Protein AF-A0AAV5T482-F1 (afdb_monomer_lite)

Organism: NCBI:txid358040

Foldseek 3Di:
DPPPPPVLVPDPVLQVVQLVVLVVVQVVQVPDPPDPDHDDDDPCSSGDPVRCCVVPNDDDDPDDDPDDDDDDPPDDDDPDDDPVPDPDDD

Structure (mmCIF, N/CA/C/O backbone):
data_AF-A0AAV5T482-F1
#
_entry.id   AF-A0AAV5T482-F1
#
loop_
_atom_site.group_PDB
_atom_site.id
_atom_site.type_symbol
_atom_site.label_atom_id
_atom_site.label_alt_id
_atom_site.label_comp_id
_atom_site.label_asym_id
_atom_site.label_entity_id
_atom_site.label_seq_id
_atom_site.pdbx_PDB_ins_code
_atom_site.Cartn_x
_atom_site.Cartn_y
_atom_site.Cartn_z
_atom_site.occupancy
_atom_site.B_iso_or_equiv
_atom_site.auth_seq_id
_atom_site.auth_comp_id
_atom_site.auth_asym_id
_atom_site.auth_atom_id
_atom_site.pdbx_PDB_model_num
ATOM 1 N N . LEU A 1 1 ? 7.620 12.437 33.697 1.00 40.12 1 LEU A N 1
ATOM 2 C CA . LEU A 1 1 ? 7.431 12.545 32.227 1.00 40.12 1 LEU A CA 1
ATOM 3 C C . LEU A 1 1 ? 7.323 11.155 31.565 1.00 40.12 1 LEU A C 1
ATOM 5 O O . LEU A 1 1 ? 7.918 10.930 30.524 1.00 40.12 1 LEU A O 1
ATOM 9 N N . LEU A 1 2 ? 6.567 10.210 32.148 1.00 40.88 2 LEU A N 1
ATOM 10 C CA . LEU A 1 2 ? 6.478 8.811 31.672 1.00 40.88 2 LEU A CA 1
ATOM 11 C C . LEU A 1 2 ? 5.028 8.292 31.570 1.00 40.88 2 LEU A C 1
ATOM 13 O O . LEU A 1 2 ? 4.795 7.095 31.664 1.00 40.88 2 LEU A O 1
ATOM 17 N N . SER A 1 3 ? 4.032 9.166 31.399 1.00 42.28 3 SER A N 1
ATOM 18 C CA . SER A 1 3 ? 2.616 8.769 31.511 1.00 42.28 3 SER A CA 1
ATOM 19 C C . SER A 1 3 ? 1.822 8.707 30.201 1.00 42.28 3 SER A C 1
ATOM 21 O O . SER A 1 3 ? 0.686 8.254 30.233 1.00 42.28 3 SER A O 1
ATOM 23 N N . SER A 1 4 ? 2.373 9.102 29.050 1.00 42.00 4 SER A N 1
ATOM 24 C CA . SER A 1 4 ? 1.623 9.105 27.776 1.00 42.00 4 SER A CA 1
ATOM 25 C C . SER A 1 4 ? 2.017 8.001 26.787 1.00 42.00 4 SER A C 1
ATOM 27 O O . SER A 1 4 ? 1.279 7.740 25.847 1.00 42.00 4 SER A O 1
ATOM 29 N N . LEU A 1 5 ? 3.148 7.321 26.996 1.00 44.91 5 LEU A N 1
ATOM 30 C CA . LEU A 1 5 ? 3.742 6.402 26.009 1.00 44.91 5 LEU A CA 1
ATOM 31 C C . LEU A 1 5 ? 3.278 4.938 26.123 1.00 44.91 5 LEU A C 1
ATOM 33 O O . LEU A 1 5 ? 3.590 4.139 25.250 1.00 44.91 5 LEU A O 1
ATOM 37 N N . ALA A 1 6 ? 2.524 4.582 27.167 1.00 44.94 6 ALA A N 1
ATOM 38 C CA . ALA A 1 6 ? 2.059 3.208 27.401 1.00 44.94 6 ALA A CA 1
ATOM 39 C C . ALA A 1 6 ? 0.571 2.976 27.061 1.00 44.94 6 ALA A C 1
ATOM 41 O O . ALA A 1 6 ? 0.079 1.859 27.198 1.00 44.94 6 ALA A O 1
ATOM 42 N N . LEU A 1 7 ? -0.165 4.012 26.638 1.00 47.50 7 LEU A N 1
ATOM 43 C CA . LEU A 1 7 ? -1.634 3.968 26.546 1.00 47.50 7 LEU A CA 1
ATOM 44 C C . LEU A 1 7 ? -2.196 3.656 25.151 1.00 47.50 7 LEU A C 1
ATOM 46 O O . LEU A 1 7 ? -3.368 3.298 25.060 1.00 47.50 7 LEU A O 1
ATOM 50 N N . GLY A 1 8 ? -1.391 3.739 24.085 1.00 49.16 8 GLY A N 1
ATOM 51 C CA . GLY A 1 8 ? -1.863 3.493 22.712 1.00 49.16 8 GLY A CA 1
ATOM 52 C C . GLY A 1 8 ? -2.352 2.057 22.489 1.00 49.16 8 GLY A C 1
ATOM 53 O O . GLY A 1 8 ? -3.403 1.829 21.898 1.00 49.16 8 GLY A O 1
ATOM 54 N N . ASN A 1 9 ? -1.680 1.081 23.108 1.00 53.81 9 ASN A N 1
ATOM 55 C CA . ASN A 1 9 ? -1.957 -0.337 22.875 1.00 53.81 9 ASN A CA 1
ATOM 56 C C . ASN A 1 9 ? -2.950 -0.980 23.869 1.00 53.81 9 ASN A C 1
ATOM 58 O O . ASN A 1 9 ? -3.392 -2.108 23.642 1.00 53.81 9 ASN A O 1
ATOM 62 N N . ALA A 1 10 ? -3.312 -0.279 24.952 1.00 58.72 10 ALA A N 1
ATOM 63 C CA . ALA A 1 10 ? -4.110 -0.820 26.061 1.00 58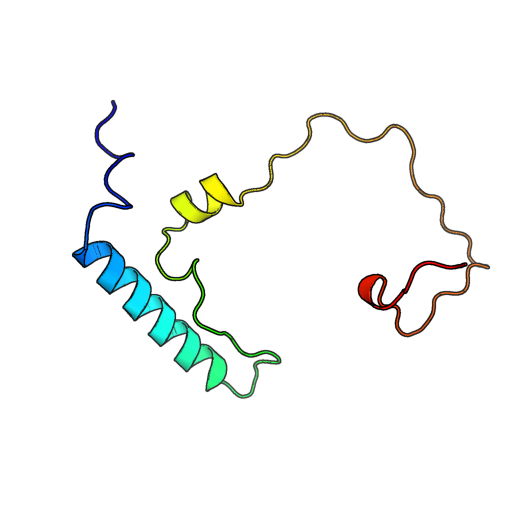.72 10 ALA A CA 1
ATOM 64 C C . ALA A 1 10 ? -5.557 -0.290 26.134 1.00 58.72 10 ALA A C 1
ATOM 66 O O . ALA A 1 10 ? -6.341 -0.794 26.937 1.00 58.72 10 ALA A O 1
ATOM 67 N N . ASN A 1 11 ? -5.934 0.706 25.320 1.00 79.31 11 ASN A N 1
ATOM 68 C CA . ASN A 1 11 ? -7.287 1.265 25.329 1.00 79.31 11 ASN A CA 1
ATOM 69 C C . ASN A 1 11 ? -8.170 0.630 24.229 1.00 79.31 11 ASN A C 1
ATOM 71 O O . ASN A 1 11 ? -8.014 0.972 23.052 1.00 79.31 11 ASN A O 1
ATOM 75 N N . PRO A 1 12 ? -9.128 -0.252 24.577 1.00 82.19 12 PRO A N 1
ATOM 76 C CA . PRO A 1 12 ? -9.985 -0.914 23.592 1.00 82.19 12 PRO A CA 1
ATOM 77 C C . PRO A 1 12 ? -10.896 0.058 22.827 1.00 82.19 12 PRO A C 1
ATOM 79 O O . PRO A 1 12 ? -11.207 -0.194 21.665 1.00 82.19 12 PRO A O 1
ATOM 82 N N . LEU A 1 13 ? -11.287 1.188 23.430 1.00 88.44 13 LEU A N 1
ATOM 83 C CA . LEU A 1 13 ? -12.105 2.200 22.753 1.00 88.44 13 LEU A CA 1
ATOM 84 C C . LEU A 1 13 ? -11.307 2.933 21.674 1.00 88.44 13 LEU A C 1
ATOM 86 O O . LEU A 1 13 ? -11.823 3.165 20.586 1.00 88.44 13 LEU A O 1
ATOM 90 N N . LEU A 1 14 ? -10.037 3.247 21.946 1.00 87.69 14 LEU A N 1
ATOM 91 C CA . LEU A 1 14 ? -9.159 3.867 20.953 1.00 87.69 14 LEU A CA 1
ATOM 92 C C . LEU A 1 14 ? -8.953 2.938 19.749 1.00 87.69 14 LEU A C 1
ATOM 94 O O . LEU A 1 14 ? -9.099 3.378 18.611 1.00 87.69 14 LEU A O 1
ATOM 98 N N . LYS A 1 15 ? -8.703 1.644 19.990 1.00 85.69 15 LYS A N 1
ATOM 99 C CA . LYS A 1 15 ? -8.595 0.651 18.909 1.00 85.69 15 LYS A CA 1
ATOM 100 C C . LYS A 1 15 ? -9.875 0.554 18.084 1.00 85.69 15 LYS A C 1
ATOM 102 O O . LYS A 1 15 ? -9.807 0.521 16.858 1.00 85.69 15 LYS A O 1
ATOM 107 N N . LEU A 1 16 ? -11.043 0.552 18.725 1.00 90.94 16 LEU A N 1
ATOM 108 C CA . LEU A 1 16 ? -12.316 0.538 18.004 1.00 90.94 16 LEU A CA 1
ATOM 109 C C . LEU A 1 16 ? -12.477 1.773 17.103 1.00 90.94 16 LEU A C 1
ATOM 111 O O . LEU A 1 16 ? -12.892 1.640 15.953 1.00 90.94 16 LEU A O 1
ATOM 115 N N . VAL A 1 17 ? -12.113 2.961 17.593 1.00 93.62 17 VAL A N 1
ATOM 116 C CA . VAL A 1 17 ? -12.171 4.201 16.803 1.00 93.62 17 VAL A CA 1
ATOM 1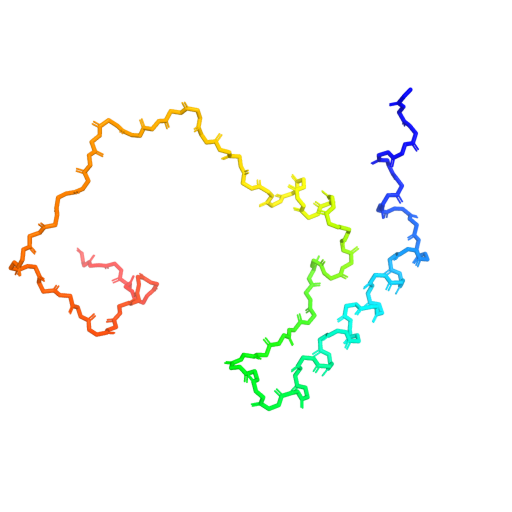17 C C . VAL A 1 17 ? -11.230 4.129 15.599 1.00 93.62 17 VAL A C 1
ATOM 119 O O . VAL A 1 17 ? -11.677 4.333 14.473 1.00 93.62 17 VAL A O 1
ATOM 122 N N . LEU A 1 18 ? -9.960 3.770 15.809 1.00 92.38 18 LEU A N 1
ATOM 123 C CA . LEU A 1 18 ? -8.961 3.695 14.735 1.00 92.38 18 LEU A CA 1
ATOM 124 C C . LEU A 1 18 ? -9.365 2.694 13.647 1.00 92.38 18 LEU A C 1
ATOM 126 O O . LEU A 1 18 ? -9.332 3.012 12.459 1.00 92.38 18 LEU A O 1
ATOM 130 N N . THR A 1 19 ? -9.822 1.510 14.054 1.00 93.12 19 THR A N 1
ATOM 131 C CA . THR A 1 19 ? -10.260 0.472 13.113 1.00 93.12 19 THR A CA 1
ATOM 132 C C . THR A 1 19 ? -11.508 0.885 12.332 1.00 93.12 19 THR A C 1
ATOM 134 O O . THR A 1 19 ? -11.543 0.708 11.113 1.00 93.12 19 THR A O 1
ATOM 137 N N . THR A 1 20 ? -12.490 1.509 12.990 1.00 94.81 20 THR A N 1
ATOM 138 C CA . THR A 1 20 ? -13.700 2.034 12.334 1.00 94.81 20 THR A CA 1
ATOM 139 C C . THR A 1 20 ? -13.349 3.120 11.318 1.00 94.81 20 THR A C 1
ATOM 141 O O . THR A 1 20 ? -13.807 3.081 10.174 1.00 94.81 20 THR A O 1
ATOM 144 N N . GLU A 1 21 ? -12.489 4.067 11.699 1.00 95.69 21 GLU A N 1
ATOM 145 C CA . GLU A 1 21 ? -12.020 5.115 10.793 1.00 95.69 21 GLU A CA 1
ATOM 146 C C . GLU A 1 21 ? -11.265 4.549 9.588 1.00 95.69 21 GLU A C 1
ATOM 148 O O . GLU A 1 21 ? -11.461 5.017 8.462 1.00 95.69 21 GLU A O 1
ATOM 153 N N . ALA A 1 22 ? -10.399 3.556 9.804 1.00 95.94 22 ALA A N 1
ATOM 154 C CA . ALA A 1 22 ? -9.653 2.916 8.731 1.00 95.94 22 ALA A CA 1
ATOM 155 C C . ALA A 1 22 ? -10.594 2.216 7.743 1.00 95.94 22 ALA A C 1
ATOM 157 O O . ALA A 1 22 ? -10.465 2.422 6.536 1.00 95.94 22 ALA A O 1
ATOM 158 N N . MET A 1 23 ? -11.576 1.453 8.236 1.00 96.94 23 MET A N 1
ATOM 159 C CA . MET A 1 23 ? -12.577 0.797 7.386 1.00 96.94 23 MET A CA 1
ATOM 160 C C . MET A 1 23 ? -13.360 1.808 6.545 1.00 96.94 23 MET A C 1
ATOM 162 O O . MET A 1 23 ? -13.498 1.617 5.336 1.00 96.94 23 MET A O 1
ATOM 166 N N . TYR A 1 24 ? -13.813 2.905 7.155 1.00 97.69 24 TYR A N 1
ATOM 167 C CA . TYR A 1 24 ? -14.536 3.960 6.446 1.00 97.69 24 TYR A CA 1
ATOM 168 C C . TYR A 1 24 ? -13.687 4.594 5.334 1.00 97.69 24 TYR A C 1
ATOM 170 O O . TYR A 1 24 ? -14.135 4.721 4.193 1.00 97.69 24 TYR A O 1
ATOM 178 N N . LYS A 1 25 ? -12.427 4.936 5.632 1.00 96.94 25 LYS A N 1
ATOM 179 C CA . LYS A 1 25 ? -11.496 5.519 4.651 1.00 96.94 25 LYS A CA 1
ATOM 180 C C . LYS A 1 25 ? -11.203 4.556 3.495 1.00 96.94 25 LYS A C 1
ATOM 182 O O . LYS A 1 25 ? -11.162 4.994 2.347 1.00 96.94 25 LYS A O 1
ATOM 187 N N . ILE A 1 26 ? -11.050 3.261 3.781 1.00 98.00 26 ILE A N 1
ATOM 188 C CA . ILE A 1 26 ? -10.854 2.213 2.767 1.00 98.00 26 ILE A CA 1
ATOM 189 C C . ILE A 1 26 ? -12.073 2.113 1.841 1.00 98.00 26 ILE A C 1
ATOM 191 O O . ILE A 1 26 ? -11.918 2.109 0.622 1.00 98.00 26 ILE A O 1
ATOM 195 N N . GLN A 1 27 ? -13.286 2.079 2.396 1.00 97.94 27 GLN A N 1
ATOM 196 C CA . GLN A 1 27 ? -14.512 2.005 1.596 1.00 97.94 27 GLN A CA 1
ATOM 197 C C . GLN A 1 27 ? -14.669 3.225 0.688 1.00 97.94 27 GLN A C 1
ATOM 199 O O . GLN A 1 27 ? -14.904 3.073 -0.510 1.00 97.94 27 GLN A O 1
ATOM 204 N N . LEU A 1 28 ? -14.477 4.432 1.230 1.00 98.00 28 LEU A N 1
ATOM 205 C CA . LEU A 1 28 ? -14.514 5.659 0.433 1.00 98.00 28 LEU A CA 1
ATOM 206 C C . LEU A 1 28 ? -13.469 5.665 -0.688 1.00 98.00 28 LEU A C 1
ATOM 208 O O . LEU A 1 28 ? -13.743 6.169 -1.776 1.00 98.00 28 LEU A O 1
ATOM 212 N N . HIS A 1 29 ? -12.274 5.129 -0.429 1.00 97.88 29 HIS A N 1
ATOM 213 C CA . HIS A 1 29 ? -11.233 5.011 -1.442 1.00 97.88 29 HIS A CA 1
ATOM 214 C C . HIS A 1 29 ? -11.660 4.079 -2.580 1.00 97.88 29 HIS A C 1
ATOM 216 O O . HIS A 1 29 ? -11.608 4.482 -3.739 1.00 97.88 29 HIS A O 1
ATOM 222 N N . ASN A 1 30 ? -12.124 2.873 -2.253 1.00 98.12 30 ASN A N 1
ATOM 223 C CA . ASN A 1 30 ? -12.421 1.834 -3.244 1.00 98.12 30 ASN A CA 1
ATOM 224 C C . ASN A 1 30 ? -13.714 2.104 -4.034 1.00 98.12 30 ASN A C 1
ATOM 226 O O . ASN A 1 30 ? -13.888 1.585 -5.129 1.00 98.12 30 ASN A O 1
ATOM 230 N N . LEU A 1 31 ? -14.620 2.938 -3.513 1.00 98.06 31 LEU A N 1
ATOM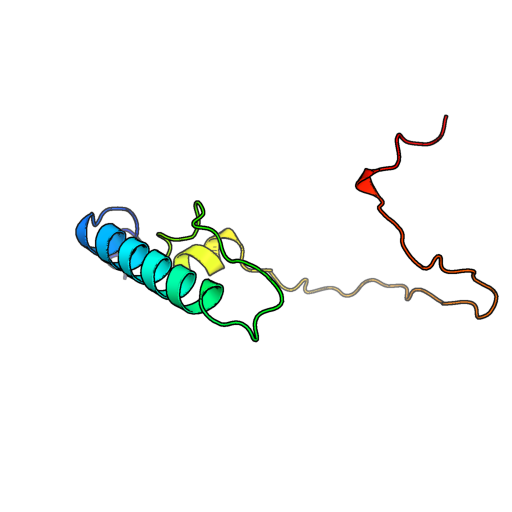 231 C CA . LEU A 1 31 ? -15.798 3.404 -4.256 1.00 98.06 31 LEU A CA 1
ATOM 232 C C . LEU A 1 31 ? -15.475 4.503 -5.279 1.00 98.06 31 LEU A C 1
ATOM 234 O O . LEU A 1 31 ? -16.322 4.833 -6.108 1.00 98.06 31 LEU A O 1
ATOM 238 N N . ASN A 1 32 ? -14.287 5.110 -5.219 1.00 97.25 32 ASN A N 1
ATOM 239 C CA . ASN A 1 32 ? -13.916 6.201 -6.109 1.00 97.25 32 ASN A CA 1
ATOM 240 C C . ASN A 1 32 ? -13.319 5.655 -7.424 1.00 97.25 32 ASN A C 1
ATOM 242 O O . ASN A 1 32 ? -12.197 5.146 -7.405 1.00 97.25 32 ASN A O 1
ATOM 246 N N . PRO A 1 33 ? -13.986 5.841 -8.581 1.00 96.62 33 PRO A N 1
ATOM 247 C CA . PRO A 1 33 ? -13.527 5.302 -9.865 1.00 96.62 33 PRO A CA 1
ATOM 248 C C . PRO A 1 33 ? -12.242 5.961 -10.390 1.00 96.62 33 PRO A C 1
ATOM 250 O O . PRO A 1 33 ? -11.640 5.467 -11.336 1.00 96.62 33 PRO A O 1
ATOM 253 N N . ASN A 1 34 ? -11.802 7.071 -9.788 1.00 97.50 34 ASN A N 1
ATOM 254 C CA . ASN A 1 34 ? -10.558 7.753 -10.152 1.00 97.50 34 ASN A CA 1
ATOM 255 C C . ASN A 1 34 ? -9.326 7.179 -9.428 1.00 97.50 34 ASN A C 1
ATOM 257 O O . ASN A 1 34 ? -8.236 7.750 -9.520 1.00 97.50 34 ASN A O 1
ATOM 261 N N . ARG A 1 35 ? -9.478 6.101 -8.651 1.00 96.00 35 ARG A N 1
ATOM 262 C CA . ARG A 1 35 ? -8.359 5.399 -8.014 1.00 96.00 35 ARG A CA 1
ATOM 263 C C . ARG A 1 35 ? -7.862 4.276 -8.918 1.00 96.00 35 ARG A C 1
ATOM 265 O O . ARG A 1 35 ? -8.642 3.580 -9.550 1.00 96.00 35 ARG A O 1
ATOM 272 N N . THR A 1 36 ? -6.545 4.102 -8.960 1.00 97.62 36 THR A N 1
ATOM 273 C CA . THR A 1 36 ? -5.862 3.074 -9.766 1.00 97.62 36 THR A CA 1
ATOM 274 C C . THR A 1 36 ? -5.437 1.856 -8.943 1.00 97.62 36 THR A C 1
ATOM 276 O O . THR A 1 36 ? -4.730 0.987 -9.445 1.00 97.62 36 THR A O 1
ATOM 279 N N . TYR A 1 37 ? -5.822 1.810 -7.666 1.00 97.25 37 TYR A N 1
ATOM 280 C CA . TYR A 1 37 ? -5.524 0.723 -6.742 1.00 97.25 37 TYR A CA 1
ATOM 281 C C . TYR A 1 37 ? -6.647 0.579 -5.716 1.00 97.25 37 TYR A C 1
ATOM 283 O O . TYR A 1 37 ? -7.413 1.517 -5.501 1.00 97.25 37 TYR A O 1
ATOM 291 N N . ASP A 1 38 ? -6.683 -0.570 -5.046 1.00 97.31 38 ASP A N 1
ATOM 292 C CA . ASP A 1 38 ? -7.582 -0.835 -3.929 1.00 97.31 38 ASP A CA 1
ATOM 293 C C . ASP A 1 38 ? -6.830 -0.785 -2.601 1.00 97.31 38 ASP A C 1
ATOM 295 O O . ASP A 1 38 ? -5.664 -1.177 -2.492 1.00 97.31 38 ASP A O 1
ATOM 299 N N . MET A 1 39 ? -7.517 -0.322 -1.563 1.00 97.69 39 MET A N 1
ATOM 300 C CA . MET A 1 39 ? -7.054 -0.429 -0.188 1.00 97.69 39 MET A CA 1
ATOM 301 C C . MET A 1 39 ? -7.693 -1.639 0.492 1.00 97.69 39 MET A C 1
ATOM 303 O O . MET A 1 39 ? -8.858 -1.964 0.264 1.00 97.69 39 MET A O 1
ATOM 307 N N . VAL A 1 40 ? -6.936 -2.281 1.378 1.00 97.12 40 VAL A N 1
ATOM 308 C CA . VAL A 1 40 ? -7.397 -3.412 2.190 1.00 97.12 40 VAL A CA 1
ATOM 309 C C . VAL A 1 40 ? -7.076 -3.125 3.651 1.00 97.12 40 VAL A C 1
ATOM 311 O O . VAL A 1 40 ? -6.100 -2.442 3.965 1.00 97.12 40 VAL A O 1
ATOM 314 N N . PHE A 1 41 ? -7.911 -3.632 4.554 1.00 96.06 41 PHE A N 1
ATOM 315 C CA . PHE A 1 41 ? -7.663 -3.540 5.986 1.00 96.06 41 PHE A CA 1
ATOM 316 C C . PHE A 1 41 ? -6.473 -4.428 6.368 1.00 96.06 41 PHE A C 1
ATOM 318 O O . PHE A 1 41 ? -6.398 -5.586 5.957 1.00 96.06 41 PHE A O 1
ATOM 325 N N . THR A 1 42 ? -5.529 -3.900 7.146 1.00 94.25 42 THR A N 1
ATOM 326 C CA . THR A 1 42 ? -4.293 -4.616 7.496 1.00 94.25 42 THR A CA 1
ATOM 327 C C . THR A 1 42 ? -4.013 -4.547 8.992 1.00 94.25 42 THR A C 1
ATOM 329 O O . THR A 1 42 ? -4.678 -3.836 9.739 1.00 94.25 42 THR A O 1
ATOM 332 N N . LYS A 1 43 ? -2.953 -5.233 9.431 1.00 91.62 43 LYS A N 1
ATOM 333 C CA . LYS A 1 43 ? -2.440 -5.171 10.810 1.00 91.62 43 LYS A CA 1
ATOM 334 C C . LYS A 1 43 ? -1.935 -3.788 11.259 1.00 91.62 43 LYS A C 1
ATOM 336 O O . LYS A 1 43 ? -1.456 -3.667 12.376 1.00 91.62 43 LYS A O 1
ATOM 341 N N . PHE A 1 44 ? -1.930 -2.794 10.371 1.00 92.38 44 PHE A N 1
ATOM 342 C CA . PHE A 1 44 ? -1.535 -1.416 10.680 1.00 92.38 44 PHE A CA 1
ATOM 343 C C . PHE A 1 44 ? -2.741 -0.488 10.845 1.00 92.38 44 PHE A C 1
ATOM 345 O O . PHE A 1 44 ? -2.583 0.671 11.211 1.00 9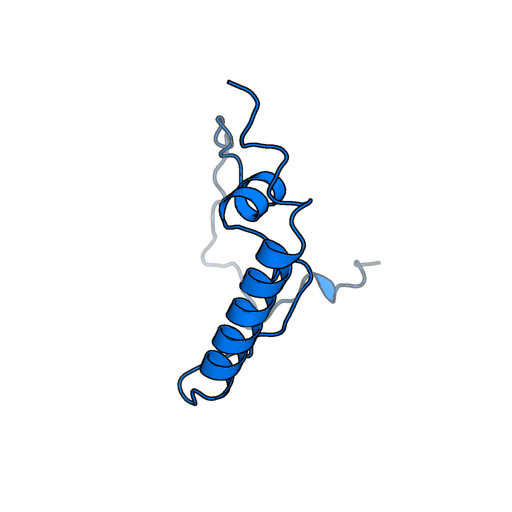2.38 44 PHE A O 1
ATOM 352 N N . SER A 1 45 ? -3.946 -0.974 10.540 1.00 91.56 45 SER A N 1
ATOM 353 C CA . SER A 1 45 ? -5.168 -0.170 10.524 1.00 91.56 45 SER A CA 1
ATOM 354 C C . SER A 1 45 ? -5.661 0.227 11.921 1.00 91.56 45 SER A C 1
ATOM 356 O O . SER A 1 45 ? -6.549 1.067 12.026 1.00 91.56 45 SER A O 1
ATOM 358 N N . ASP A 1 46 ? -5.096 -0.351 12.980 1.00 91.12 46 ASP A N 1
ATOM 359 C CA . ASP A 1 46 ? -5.369 -0.025 14.381 1.00 91.12 46 ASP A CA 1
ATOM 360 C C . ASP A 1 46 ? -4.258 0.808 15.043 1.00 91.12 46 ASP A C 1
ATOM 362 O O . ASP A 1 46 ? -4.306 1.016 16.253 1.00 91.12 46 ASP A O 1
ATOM 366 N N . GLN A 1 47 ? -3.270 1.282 14.275 1.00 90.38 47 GLN A N 1
ATOM 367 C CA . GLN A 1 47 ? -2.128 2.036 14.796 1.00 90.38 47 GLN A CA 1
ATOM 368 C C . GLN A 1 47 ? -2.339 3.544 14.696 1.00 90.38 47 GLN A C 1
ATOM 370 O O . GLN A 1 47 ? -2.876 4.052 13.705 1.00 90.38 47 GLN A O 1
ATOM 375 N N . THR A 1 48 ? -1.834 4.286 15.681 1.00 90.25 48 THR A N 1
ATOM 376 C CA . THR A 1 48 ? -1.691 5.740 15.534 1.00 90.25 48 THR A CA 1
ATOM 377 C C . THR A 1 48 ? -0.538 6.087 14.579 1.00 90.25 48 THR A C 1
ATOM 379 O O . THR A 1 48 ? 0.374 5.275 14.367 1.00 90.25 48 THR A O 1
ATOM 382 N N . PRO A 1 49 ? -0.507 7.310 14.015 1.00 89.12 49 PR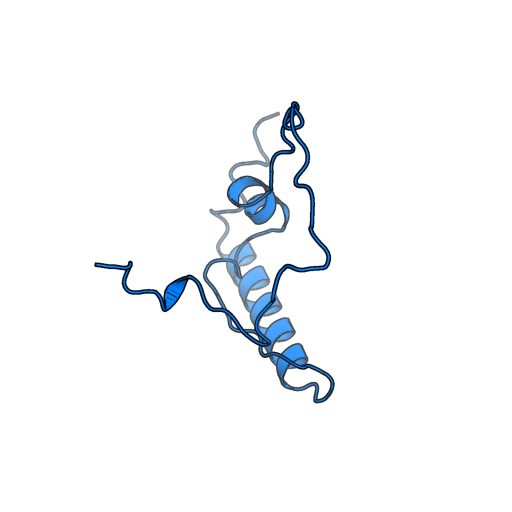O A N 1
ATOM 383 C CA . PRO A 1 49 ? 0.625 7.770 13.208 1.00 89.12 49 PRO A CA 1
ATOM 384 C C . PRO A 1 49 ? 1.980 7.648 13.925 1.00 89.12 49 PRO A C 1
ATOM 386 O O . PRO A 1 49 ? 2.989 7.306 13.304 1.00 89.12 49 PRO A O 1
ATOM 389 N N . GLU A 1 50 ? 2.016 7.897 15.234 1.00 90.00 50 GLU A N 1
ATOM 390 C CA . GLU A 1 50 ? 3.216 7.798 16.068 1.00 90.00 50 GLU A CA 1
ATOM 391 C C . GLU A 1 50 ? 3.667 6.346 16.246 1.00 90.00 50 GLU A C 1
ATOM 393 O O . GLU A 1 50 ? 4.861 6.067 16.119 1.00 90.00 50 GLU A O 1
ATOM 398 N N . GLU A 1 51 ? 2.736 5.419 16.491 1.00 88.88 51 GLU A N 1
ATOM 399 C CA . GLU A 1 51 ? 3.022 3.981 16.603 1.00 88.88 51 GLU A CA 1
ATOM 400 C C . GLU A 1 51 ? 3.562 3.417 15.284 1.00 88.88 51 GLU A C 1
ATOM 402 O O . GLU A 1 51 ? 4.574 2.701 15.265 1.00 88.88 51 GLU A O 1
ATOM 407 N N . TYR A 1 52 ? 2.949 3.810 14.166 1.00 91.44 52 TYR A N 1
ATOM 408 C CA . TYR A 1 52 ? 3.416 3.433 12.836 1.00 91.44 52 TYR A CA 1
ATOM 409 C C . TYR A 1 52 ? 4.818 3.991 12.563 1.00 91.44 52 TYR A C 1
ATOM 411 O O . TYR A 1 52 ? 5.717 3.265 12.133 1.00 91.44 52 TYR A O 1
ATOM 419 N N . LYS A 1 53 ? 5.056 5.272 12.876 1.00 90.31 53 LYS A N 1
ATOM 420 C CA . LYS A 1 53 ? 6.369 5.912 12.706 1.00 90.31 53 LYS A CA 1
ATOM 421 C C . LYS A 1 53 ? 7.440 5.287 13.598 1.00 90.31 53 LYS A C 1
ATOM 423 O O . LYS A 1 53 ? 8.582 5.163 13.165 1.00 90.31 53 LYS A O 1
ATOM 428 N N . MET A 1 54 ? 7.108 4.894 14.822 1.00 89.38 54 MET A N 1
ATOM 429 C CA . MET A 1 54 ? 8.067 4.270 15.735 1.00 89.38 54 MET A CA 1
ATOM 430 C C . MET A 1 54 ? 8.513 2.889 15.241 1.00 89.38 54 MET A C 1
ATOM 432 O O . MET A 1 54 ? 9.685 2.542 15.377 1.00 89.38 54 MET A O 1
ATOM 436 N N . SER A 1 55 ? 7.594 2.125 14.649 1.00 88.12 55 SER A N 1
ATOM 437 C CA . SER A 1 55 ? 7.842 0.753 14.192 1.00 88.12 55 SER A CA 1
ATOM 438 C C . SER A 1 55 ? 8.386 0.660 12.759 1.00 88.12 55 SER A C 1
ATOM 440 O O . SER A 1 55 ? 9.217 -0.202 12.483 1.00 88.12 55 SER A O 1
ATOM 442 N N . HIS A 1 56 ? 7.964 1.552 11.856 1.00 87.88 56 HIS A N 1
ATOM 443 C CA . HIS A 1 56 ? 8.272 1.490 10.416 1.00 87.88 56 HIS A CA 1
ATOM 444 C C . HIS A 1 56 ? 8.922 2.769 9.868 1.00 87.88 56 HIS A C 1
ATOM 446 O O . HIS A 1 56 ? 9.236 2.854 8.678 1.00 87.88 56 HIS A O 1
ATOM 452 N N . GLY A 1 57 ? 9.127 3.785 10.708 1.00 86.38 57 GLY A N 1
ATOM 453 C CA . GLY A 1 57 ? 9.791 5.017 10.306 1.00 86.38 57 GLY A CA 1
ATOM 454 C C . GLY A 1 57 ? 11.232 4.755 9.885 1.00 86.38 57 GLY A C 1
ATOM 455 O O . GLY A 1 57 ? 12.015 4.135 10.607 1.00 86.38 57 GLY A O 1
ATOM 456 N N . ARG A 1 58 ? 11.610 5.261 8.710 1.00 81.56 58 ARG A N 1
ATOM 457 C CA . ARG A 1 58 ? 12.997 5.191 8.250 1.00 81.56 58 ARG A CA 1
ATOM 458 C C . ARG A 1 58 ? 13.873 6.094 9.111 1.00 81.56 58 ARG A C 1
ATOM 460 O O . ARG A 1 58 ? 13.544 7.256 9.343 1.00 81.56 58 ARG A O 1
ATOM 467 N N . ARG A 1 59 ? 15.024 5.573 9.527 1.00 80.31 59 ARG A N 1
ATOM 468 C CA . ARG A 1 59 ? 16.115 6.389 10.065 1.00 80.31 59 ARG A CA 1
ATOM 469 C C . ARG A 1 59 ? 16.966 6.855 8.892 1.00 80.31 59 ARG A C 1
ATOM 471 O O . ARG A 1 59 ? 17.371 6.031 8.076 1.00 80.31 59 ARG A O 1
ATOM 478 N N . MET A 1 60 ? 17.223 8.157 8.794 1.00 75.56 60 MET A N 1
ATOM 479 C CA . MET A 1 60 ? 18.236 8.636 7.858 1.00 75.56 60 MET A CA 1
ATOM 480 C C . MET A 1 60 ? 19.608 8.159 8.327 1.00 75.56 60 MET A C 1
ATOM 482 O O . MET A 1 60 ? 19.946 8.274 9.506 1.00 75.56 60 MET A O 1
ATOM 486 N N . THR A 1 61 ? 20.385 7.601 7.406 1.00 73.81 61 THR A N 1
ATOM 487 C CA . THR A 1 61 ? 21.779 7.250 7.654 1.00 73.81 61 THR A CA 1
ATOM 488 C C . THR A 1 61 ? 22.609 8.527 7.643 1.00 73.81 61 THR A C 1
ATOM 490 O O . THR A 1 61 ? 22.487 9.344 6.735 1.00 73.81 61 THR A O 1
ATOM 493 N N . SER A 1 62 ? 23.464 8.711 8.647 1.00 76.44 62 SER A N 1
ATOM 494 C CA . SER A 1 62 ? 24.340 9.886 8.762 1.00 76.44 62 SER A CA 1
ATOM 495 C C . SER A 1 62 ? 25.491 9.897 7.754 1.00 76.44 62 SER A C 1
ATOM 497 O O . SER A 1 62 ? 26.202 10.890 7.642 1.00 76.44 62 SER A O 1
ATOM 499 N N . VAL A 1 63 ? 25.692 8.794 7.033 1.00 80.81 63 VAL A N 1
ATOM 500 C CA . VAL A 1 63 ? 26.798 8.606 6.100 1.00 80.81 63 VAL A CA 1
ATOM 501 C C . VAL A 1 63 ? 26.224 8.282 4.729 1.00 80.81 63 VAL A C 1
ATOM 503 O O . VAL A 1 63 ? 25.436 7.346 4.584 1.00 80.81 63 VAL A O 1
ATOM 506 N N . LEU A 1 64 ? 26.618 9.073 3.733 1.00 74.38 64 LEU A N 1
ATOM 507 C CA . LEU A 1 64 ? 26.354 8.788 2.328 1.00 74.38 64 LEU A CA 1
ATOM 508 C C . LEU A 1 64 ? 27.410 7.798 1.799 1.00 74.38 64 LEU A C 1
ATOM 510 O O . LEU A 1 64 ? 28.565 7.852 2.233 1.00 74.38 64 LEU A O 1
ATOM 514 N N . PRO A 1 65 ? 27.045 6.882 0.886 1.00 76.12 65 PRO A N 1
ATOM 515 C CA . PRO A 1 65 ? 27.999 5.959 0.280 1.00 76.12 65 PRO A CA 1
ATOM 516 C C . PRO A 1 65 ? 29.084 6.708 -0.510 1.00 76.12 65 PRO A C 1
ATOM 518 O O . PRO A 1 65 ? 28.834 7.755 -1.099 1.00 76.12 65 PRO A O 1
ATOM 521 N N . LYS A 1 66 ? 30.305 6.156 -0.509 1.00 75.88 66 LYS A N 1
ATOM 522 C CA . LYS A 1 66 ? 31.506 6.789 -1.090 1.00 75.88 66 LYS A CA 1
ATOM 523 C C . LYS A 1 66 ? 31.552 6.796 -2.622 1.00 75.88 66 LYS A C 1
ATOM 525 O O . LYS A 1 66 ? 32.377 7.507 -3.180 1.00 75.88 66 LYS A O 1
ATOM 530 N N . SER A 1 67 ? 30.725 5.999 -3.289 1.00 81.19 67 SER A N 1
ATOM 531 C CA . SER A 1 67 ? 30.721 5.853 -4.744 1.00 81.19 67 SER A CA 1
ATOM 532 C C . SER A 1 67 ? 29.321 6.058 -5.301 1.00 81.19 67 SER A C 1
ATOM 534 O O . SER A 1 67 ? 28.335 5.599 -4.720 1.00 81.19 67 SER A O 1
ATOM 536 N N . THR A 1 68 ? 29.252 6.716 -6.449 1.00 80.88 68 THR A N 1
ATOM 537 C CA . THR A 1 68 ? 28.036 6.875 -7.240 1.00 80.88 68 THR A CA 1
ATOM 538 C C . THR A 1 68 ? 27.963 5.785 -8.294 1.00 80.88 68 THR A C 1
ATOM 540 O O . THR A 1 68 ? 28.980 5.355 -8.829 1.00 80.88 68 THR A O 1
ATOM 543 N N . TYR A 1 69 ? 26.751 5.324 -8.575 1.00 84.00 69 TYR A N 1
ATOM 544 C CA . TYR A 1 69 ? 26.504 4.475 -9.729 1.00 84.00 69 TYR A CA 1
ATOM 545 C C . TYR A 1 69 ? 26.641 5.312 -11.010 1.00 84.00 69 TYR A C 1
ATOM 547 O O . TYR A 1 69 ? 26.111 6.422 -11.067 1.00 84.00 69 TYR A O 1
ATOM 555 N N . GLU A 1 70 ? 27.347 4.785 -12.009 1.00 85.75 70 GLU A N 1
ATOM 556 C CA . GLU A 1 70 ? 27.478 5.389 -13.337 1.00 85.75 70 GLU A CA 1
ATOM 557 C C . GLU A 1 70 ? 26.614 4.597 -14.323 1.00 85.75 70 GLU A C 1
ATOM 559 O O . GLU A 1 70 ? 26.761 3.382 -14.451 1.00 85.75 70 GLU A O 1
ATOM 564 N N . TRP A 1 71 ? 25.684 5.286 -14.984 1.00 83.38 71 TRP A N 1
ATOM 565 C CA . TRP A 1 71 ? 24.825 4.717 -16.021 1.00 83.38 71 TRP A CA 1
ATOM 566 C C . TRP A 1 71 ? 25.512 4.821 -17.387 1.00 83.38 71 TRP A C 1
ATOM 568 O O . TRP A 1 71 ? 26.037 5.885 -17.722 1.00 83.38 71 TRP A O 1
ATOM 578 N N . SER A 1 72 ? 25.473 3.753 -18.187 1.00 85.56 72 SER A N 1
ATOM 579 C CA . SER A 1 72 ? 25.949 3.751 -19.575 1.00 85.56 72 SER A CA 1
ATOM 580 C C . SER A 1 72 ? 24.763 3.825 -20.541 1.00 85.56 72 SER A C 1
ATOM 582 O O . SER A 1 72 ? 23.787 3.095 -20.406 1.00 85.56 72 SER A O 1
ATOM 584 N N . GLU A 1 73 ? 24.839 4.686 -21.560 1.00 81.31 73 GLU A N 1
ATOM 585 C CA . GLU A 1 73 ? 23.788 4.808 -22.589 1.00 81.31 73 GLU A CA 1
ATOM 586 C C . GLU A 1 73 ? 23.591 3.528 -23.419 1.00 81.31 73 GLU A C 1
ATOM 588 O O . GLU A 1 73 ? 22.553 3.360 -24.054 1.00 81.31 73 GLU A O 1
ATOM 593 N N . ASN A 1 74 ? 24.562 2.610 -23.394 1.00 86.00 74 ASN A N 1
ATOM 594 C CA . ASN A 1 74 ? 24.490 1.330 -24.099 1.00 86.00 74 ASN A CA 1
ATOM 595 C C . ASN A 1 74 ? 23.806 0.224 -23.277 1.00 86.00 74 ASN A C 1
ATOM 597 O O . ASN A 1 74 ? 23.679 -0.905 -23.758 1.00 86.00 74 ASN A O 1
ATOM 601 N N . ASP A 1 75 ? 23.390 0.514 -22.044 1.00 83.12 75 ASP A N 1
ATOM 602 C CA . ASP A 1 75 ? 22.802 -0.483 -21.160 1.00 83.12 75 ASP A CA 1
ATOM 603 C C . ASP A 1 75 ? 21.330 -0.718 -21.543 1.00 83.12 75 ASP A C 1
ATOM 605 O O . ASP A 1 75 ? 20.485 0.175 -21.476 1.00 83.12 75 ASP A O 1
ATOM 609 N N . TYR A 1 76 ? 21.004 -1.947 -21.954 1.00 84.75 76 TYR A N 1
ATOM 610 C CA . TYR A 1 76 ? 19.628 -2.344 -22.253 1.00 84.75 76 TYR A CA 1
ATOM 611 C C . TYR A 1 76 ? 18.812 -2.498 -20.963 1.00 84.75 76 TYR A C 1
ATOM 613 O O . TYR A 1 76 ? 19.156 -3.300 -20.090 1.00 84.75 76 TYR A O 1
ATOM 621 N N . VAL A 1 77 ? 17.690 -1.780 -20.878 1.00 86.38 77 VAL A N 1
ATOM 622 C CA . VAL A 1 77 ? 16.698 -1.919 -19.804 1.00 86.38 77 VAL A CA 1
ATOM 623 C C . VAL A 1 77 ? 15.454 -2.600 -20.364 1.00 86.38 77 VAL A C 1
ATOM 625 O O . VAL A 1 77 ? 14.891 -2.105 -21.339 1.00 86.38 77 VAL A O 1
ATOM 628 N N . PRO A 1 78 ? 14.998 -3.714 -19.771 1.00 90.25 78 PRO A N 1
ATOM 629 C CA . PRO A 1 78 ? 13.767 -4.364 -20.200 1.00 90.25 78 PRO A CA 1
ATOM 630 C C . PRO A 1 78 ? 12.532 -3.546 -19.800 1.00 90.25 78 PRO A C 1
ATOM 632 O O . PRO A 1 78 ? 12.517 -2.902 -18.752 1.00 90.25 78 PRO A O 1
ATOM 635 N N . ASP A 1 79 ? 11.454 -3.670 -20.576 1.00 92.19 79 ASP A N 1
ATOM 636 C CA . ASP A 1 79 ? 10.171 -3.000 -20.299 1.00 92.19 79 ASP A CA 1
ATOM 637 C C . ASP A 1 79 ? 9.540 -3.439 -18.964 1.00 92.19 79 ASP A C 1
ATOM 639 O O . ASP A 1 79 ? 8.774 -2.699 -18.345 1.00 92.19 79 ASP A O 1
ATOM 643 N N . SER A 1 80 ? 9.858 -4.650 -18.495 1.00 91.06 80 SER A N 1
ATOM 644 C CA . SER A 1 80 ? 9.481 -5.134 -17.168 1.00 91.06 80 SER A CA 1
ATOM 645 C C . SER A 1 80 ? 10.543 -6.071 -16.599 1.00 91.06 80 SER A C 1
ATOM 647 O O . SER A 1 80 ? 11.171 -6.846 -17.321 1.00 91.06 80 SER A O 1
ATOM 649 N N . PHE A 1 81 ? 10.758 -5.997 -15.286 1.00 87.25 81 PHE A N 1
ATOM 650 C CA . PHE A 1 81 ? 11.712 -6.852 -14.593 1.00 87.25 81 PHE A CA 1
ATOM 651 C C . PHE A 1 81 ? 11.248 -7.139 -13.162 1.00 87.25 81 PHE A C 1
ATOM 653 O O . PHE A 1 81 ? 11.039 -6.217 -12.371 1.00 87.25 81 PHE A O 1
ATOM 660 N N . ALA A 1 82 ? 11.138 -8.417 -12.799 1.00 88.44 82 ALA A N 1
ATOM 661 C CA . ALA A 1 82 ? 10.748 -8.857 -11.463 1.00 88.44 82 ALA A CA 1
ATOM 662 C C . ALA A 1 82 ? 11.867 -9.689 -10.814 1.00 88.44 82 ALA A C 1
ATOM 664 O O . ALA A 1 82 ? 12.028 -10.871 -11.097 1.00 88.44 82 ALA A O 1
ATOM 665 N N . TRP A 1 83 ? 12.626 -9.090 -9.884 1.00 84.19 83 TRP A N 1
ATOM 666 C CA . TRP A 1 83 ? 13.702 -9.792 -9.157 1.00 84.19 83 TRP A CA 1
ATOM 667 C C . TRP A 1 83 ? 13.210 -11.012 -8.363 1.00 84.19 83 TRP A C 1
ATOM 669 O O . TRP A 1 83 ? 13.990 -11.926 -8.127 1.00 84.19 83 TRP A O 1
ATOM 679 N N . ARG A 1 84 ? 11.933 -11.021 -7.952 1.00 84.88 84 ARG A N 1
ATOM 680 C CA . ARG A 1 84 ? 11.313 -12.113 -7.180 1.00 84.88 84 ARG A CA 1
ATOM 681 C C . ARG A 1 84 ? 11.069 -13.380 -8.001 1.00 84.88 84 ARG A C 1
ATOM 683 O O . ARG A 1 84 ? 10.978 -14.446 -7.409 1.00 84.88 84 ARG A O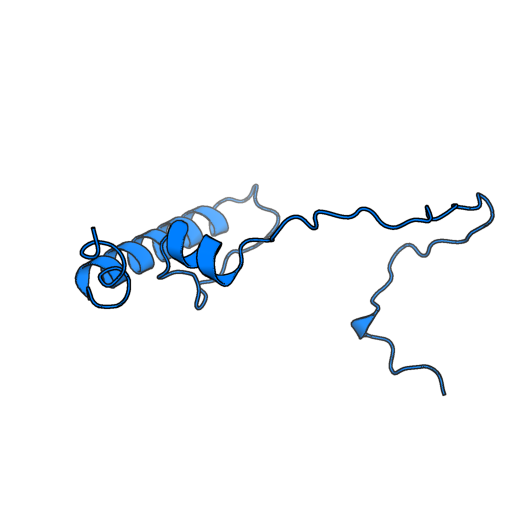 1
ATOM 690 N N . ASP A 1 85 ? 10.986 -13.251 -9.323 1.00 82.88 85 ASP A N 1
ATOM 691 C CA . ASP A 1 85 ? 10.647 -14.353 -10.231 1.00 82.88 85 ASP A CA 1
ATOM 692 C C . ASP A 1 85 ? 11.908 -15.054 -10.753 1.00 82.88 85 ASP A C 1
ATOM 694 O O . ASP A 1 85 ? 11.838 -16.052 -11.468 1.00 82.88 85 ASP A O 1
ATOM 698 N N . LYS A 1 86 ? 13.086 -14.546 -10.371 1.00 68.50 86 LYS A N 1
ATOM 699 C CA . LYS A 1 86 ? 14.337 -15.262 -10.559 1.00 68.50 86 LYS A CA 1
ATOM 700 C C . LYS A 1 86 ? 14.431 -16.354 -9.499 1.00 68.50 86 LYS A C 1
ATOM 702 O O . LYS A 1 86 ? 14.948 -16.125 -8.407 1.00 68.50 86 LYS A O 1
ATOM 707 N N . GLU A 1 87 ? 14.009 -17.564 -9.861 1.00 61.88 87 GLU A N 1
ATOM 708 C CA . GLU A 1 87 ? 14.790 -18.733 -9.461 1.00 61.88 87 GLU A CA 1
ATOM 709 C C . GLU A 1 87 ? 16.232 -18.421 -9.878 1.00 61.88 87 GLU A C 1
ATOM 711 O O . GLU A 1 87 ? 16.514 -18.145 -11.046 1.00 61.88 87 GLU A O 1
ATOM 716 N N . LEU A 1 88 ? 17.098 -18.242 -8.884 1.00 52.88 88 LEU A N 1
ATOM 717 C CA . LEU A 1 88 ? 18.478 -17.821 -9.079 1.00 52.88 88 LEU A CA 1
ATOM 718 C C . LEU A 1 88 ? 19.131 -18.717 -10.145 1.00 52.88 88 LEU A C 1
ATOM 720 O O . LEU A 1 88 ? 18.942 -19.928 -10.132 1.00 52.88 88 LEU A O 1
ATOM 724 N N . PHE A 1 89 ? 19.853 -18.082 -11.072 1.00 46.19 89 PHE A N 1
ATOM 725 C CA . PHE A 1 89 ? 20.707 -18.703 -12.089 1.00 46.19 89 PHE A CA 1
ATOM 726 C C . PHE A 1 89 ? 21.438 -19.961 -11.562 1.00 46.19 89 PHE A C 1
ATOM 728 O O . PHE A 1 89 ? 21.786 -19.967 -10.380 1.00 46.19 89 PHE A O 1
ATOM 735 N N . PRO A 1 90 ? 21.670 -20.982 -12.418 1.00 51.19 90 PRO A N 1
ATOM 736 C CA . PRO A 1 90 ? 22.250 -22.274 -12.030 1.00 51.19 90 PRO A CA 1
ATOM 737 C C . PRO A 1 90 ? 23.570 -22.172 -11.259 1.00 51.19 90 PRO A C 1
ATOM 739 O O . PRO A 1 90 ? 24.347 -21.226 -11.527 1.00 51.19 90 PRO A O 1
#

pLDDT: mean 82.62, std 16.33, range [40.12, 98.12]

Radius of gyration: 21.4 Å; chains: 1; bounding box: 47×35×56 Å

Sequence (90 aa):
LLSSLALGNANPLLKLVLTTEAMYKIQLHNLNPNRTYDMVFTKFSDQTPEEYKMSHGRRMTSVLPKSTYEWSENDYVPDSFAWRDKELFP

Secondary structure (DSSP, 8-state):
--SSTTSTTT-HHHHHHHHHHHHHHHHHHHT-TT-SS-----TTTT--HHHHHHHHPPPPPSS--S------TT----S---GGG-----

InterPro domains:
  IPR013201 Cathepsin propeptide inhibitor domain (I29) [PF08246] (23-52)
  IPR038765 Papain-like cysteine peptidase superfamily [SSF54001] (21-86)